Protein AF-A0A1D6K8K4-F1 (afdb_monomer_lite)

pLDDT: mean 78.19, std 20.59, range [36.72, 96.38]

Structure (mmCIF, N/CA/C/O backbone):
data_AF-A0A1D6K8K4-F1
#
_entry.id   AF-A0A1D6K8K4-F1
#
loop_
_atom_site.group_PDB
_atom_site.id
_atom_site.type_symbol
_atom_site.label_atom_id
_atom_site.label_alt_id
_atom_site.label_comp_id
_atom_site.label_asym_id
_atom_site.label_entity_id
_atom_site.label_seq_id
_atom_site.pdbx_PDB_ins_code
_atom_site.Cartn_x
_atom_site.Cartn_y
_atom_site.Cartn_z
_atom_site.occupancy
_atom_site.B_iso_or_equiv
_atom_site.auth_seq_id
_atom_site.auth_comp_id
_atom_site.auth_asym_id
_atom_site.auth_atom_id
_atom_site.pdbx_PDB_model_num
ATOM 1 N N . MET A 1 1 ? -18.335 -6.434 10.559 1.00 82.38 1 MET A N 1
ATOM 2 C CA . MET A 1 1 ? -17.703 -7.596 9.892 1.00 82.38 1 MET A CA 1
ATOM 3 C C . MET A 1 1 ? -18.244 -7.808 8.475 1.00 82.38 1 MET A C 1
ATOM 5 O O . MET A 1 1 ? -17.595 -7.364 7.543 1.00 82.38 1 MET A O 1
ATOM 9 N N . MET A 1 2 ? -19.454 -8.351 8.275 1.00 94.06 2 MET A N 1
ATOM 10 C CA . MET A 1 2 ? -19.974 -8.610 6.915 1.00 94.06 2 MET A CA 1
ATOM 11 C C . MET A 1 2 ? -20.310 -7.353 6.103 1.00 94.06 2 MET A C 1
ATOM 13 O O . MET A 1 2 ? -20.108 -7.345 4.893 1.00 94.06 2 MET A O 1
ATOM 17 N N . ALA A 1 3 ? -20.797 -6.291 6.751 1.00 95.06 3 ALA A N 1
ATOM 18 C CA . ALA A 1 3 ? -21.098 -5.029 6.072 1.00 95.06 3 ALA A CA 1
ATOM 19 C C . ALA A 1 3 ? -19.843 -4.404 5.432 1.00 95.06 3 ALA A C 1
ATOM 21 O O . ALA A 1 3 ? -19.878 -4.048 4.262 1.00 95.06 3 ALA A O 1
ATOM 22 N N . SER A 1 4 ? -18.723 -4.375 6.165 1.00 90.12 4 SER A N 1
ATOM 23 C CA . SER A 1 4 ? -17.433 -3.852 5.684 1.00 90.12 4 SER A CA 1
ATOM 24 C C . SER A 1 4 ? -16.853 -4.674 4.524 1.00 90.12 4 SER A C 1
ATOM 26 O O . SER A 1 4 ? -16.334 -4.120 3.559 1.00 90.12 4 SER A O 1
ATOM 28 N N . VAL A 1 5 ? -17.002 -6.002 4.563 1.00 91.62 5 VAL A N 1
ATOM 29 C CA . VAL A 1 5 ? -16.585 -6.867 3.448 1.00 91.62 5 VAL A CA 1
ATOM 30 C C . VAL A 1 5 ? -17.431 -6.597 2.199 1.00 91.62 5 VAL A C 1
ATOM 32 O O . VAL A 1 5 ? -16.897 -6.515 1.096 1.00 91.62 5 VAL A O 1
ATOM 35 N N . ARG A 1 6 ? -18.751 -6.423 2.354 1.00 94.62 6 ARG A N 1
ATOM 36 C CA . ARG A 1 6 ? -19.645 -6.100 1.230 1.00 94.62 6 ARG A CA 1
ATOM 37 C C . ARG A 1 6 ? -19.331 -4.736 0.623 1.00 94.62 6 ARG A C 1
ATOM 39 O O . ARG A 1 6 ? -19.256 -4.653 -0.597 1.00 94.62 6 ARG A O 1
ATOM 46 N N . SER A 1 7 ? -19.094 -3.712 1.444 1.00 93.50 7 SER A N 1
ATOM 47 C CA . SER A 1 7 ? -18.703 -2.389 0.944 1.00 93.50 7 SER A CA 1
ATOM 48 C C . SER A 1 7 ? -17.361 -2.436 0.216 1.00 93.50 7 SER A C 1
ATOM 50 O O . SER A 1 7 ? -17.214 -1.812 -0.827 1.00 93.50 7 SER A O 1
ATOM 52 N N . HIS A 1 8 ? -16.397 -3.228 0.700 1.00 90.44 8 HIS A N 1
ATOM 53 C CA . HIS A 1 8 ? -15.128 -3.417 -0.004 1.00 90.44 8 HIS A CA 1
ATOM 54 C C . HIS A 1 8 ? -15.324 -4.051 -1.391 1.00 90.44 8 HIS A C 1
ATOM 56 O O . HIS A 1 8 ? -14.762 -3.571 -2.373 1.00 90.44 8 HIS A O 1
ATOM 62 N N . TYR A 1 9 ? -16.158 -5.092 -1.499 1.00 92.88 9 TYR A N 1
ATOM 63 C CA . TYR A 1 9 ? -16.466 -5.700 -2.796 1.00 92.88 9 TYR A CA 1
ATOM 64 C C . TYR A 1 9 ? -17.214 -4.757 -3.744 1.00 92.88 9 TYR A C 1
ATOM 66 O O . TYR A 1 9 ? -16.926 -4.786 -4.936 1.00 92.88 9 TYR A O 1
ATOM 74 N N . GLN A 1 10 ? -18.119 -3.915 -3.235 1.00 94.88 10 GLN A N 1
ATOM 75 C CA . GLN A 1 10 ? -18.806 -2.898 -4.041 1.00 94.88 10 GLN A CA 1
ATOM 76 C C . GLN A 1 10 ? -17.815 -1.887 -4.623 1.00 94.88 10 GLN A C 1
ATOM 78 O O . GLN A 1 10 ? -17.794 -1.695 -5.833 1.00 94.88 10 GLN A O 1
ATOM 83 N N . LEU A 1 11 ? -16.912 -1.342 -3.801 1.00 92.44 11 LEU A N 1
ATOM 84 C CA . LEU A 1 11 ? -15.864 -0.426 -4.270 1.00 92.44 11 LEU A CA 1
ATOM 85 C C . LEU A 1 11 ? -14.943 -1.081 -5.308 1.00 92.44 11 LEU A C 1
ATOM 87 O O . LEU A 1 11 ? -14.520 -0.441 -6.267 1.00 92.44 11 LEU A O 1
ATOM 91 N N . MET A 1 12 ? -14.626 -2.370 -5.142 1.00 93.19 12 MET A N 1
ATOM 92 C CA . MET A 1 12 ? -13.862 -3.111 -6.147 1.00 93.19 12 MET A CA 1
ATOM 93 C C . MET A 1 12 ? -14.619 -3.251 -7.470 1.00 93.19 12 MET A C 1
ATOM 95 O O . MET A 1 12 ? -14.006 -3.108 -8.525 1.00 93.19 12 MET A O 1
ATOM 99 N N . GLU A 1 13 ? -15.915 -3.558 -7.417 1.00 94.50 13 GLU A N 1
ATOM 100 C CA . GLU A 1 13 ? -16.769 -3.720 -8.595 1.00 94.50 13 GLU A CA 1
ATOM 101 C C . GLU A 1 13 ? -16.951 -2.392 -9.340 1.00 94.50 13 GLU A C 1
ATOM 103 O O . GLU A 1 13 ? -16.757 -2.347 -10.553 1.00 94.50 13 GLU A O 1
ATOM 108 N N . GLU A 1 14 ? -17.197 -1.300 -8.612 1.00 95.19 14 GLU A N 1
ATOM 109 C CA . GLU A 1 14 ? -17.264 0.067 -9.144 1.00 95.19 14 GLU A CA 1
ATOM 110 C C . GLU A 1 14 ? -15.939 0.502 -9.788 1.00 95.19 14 GLU A C 1
ATOM 112 O O . GLU A 1 14 ? -15.932 1.123 -10.849 1.00 95.19 14 GLU A O 1
ATOM 117 N N . ALA A 1 15 ? -14.805 0.114 -9.198 1.00 91.12 15 ALA A N 1
ATOM 118 C CA . ALA A 1 15 ? -13.475 0.351 -9.756 1.00 91.12 15 ALA A CA 1
ATOM 119 C C . ALA A 1 15 ? -13.093 -0.627 -10.890 1.00 91.12 15 ALA A C 1
ATOM 121 O O . ALA A 1 15 ? -11.957 -0.597 -11.369 1.00 91.12 15 ALA A O 1
ATOM 122 N N . GLY A 1 16 ? -13.985 -1.543 -11.289 1.00 93.19 16 GLY A N 1
ATOM 123 C CA . GLY A 1 16 ? -13.720 -2.554 -12.318 1.00 93.19 16 GLY A CA 1
ATOM 124 C C . GLY A 1 16 ? -12.612 -3.550 -11.949 1.00 93.19 16 GLY A C 1
ATOM 125 O O . GLY A 1 16 ? -12.039 -4.201 -12.827 1.00 93.19 16 GLY A O 1
ATOM 126 N N . ARG A 1 17 ? -12.268 -3.681 -10.661 1.00 90.38 17 ARG A N 1
ATOM 127 C CA . ARG A 1 17 ? -11.177 -4.539 -10.184 1.00 90.38 17 ARG A CA 1
ATOM 128 C C . ARG A 1 17 ? -11.636 -6.000 -10.116 1.00 90.38 17 ARG A C 1
ATOM 130 O O . ARG A 1 17 ? -12.546 -6.330 -9.354 1.00 90.38 17 ARG A O 1
ATOM 137 N N . PRO A 1 18 ? -10.973 -6.931 -10.830 1.00 93.12 18 PRO A N 1
ATOM 138 C CA . PRO A 1 18 ? -11.318 -8.347 -10.759 1.00 93.12 18 PRO A CA 1
ATOM 139 C C . PRO A 1 18 ? -11.121 -8.922 -9.350 1.00 93.12 18 PRO A C 1
ATOM 141 O O . PRO A 1 18 ? -10.117 -8.627 -8.702 1.00 93.12 18 PRO A O 1
ATOM 144 N N . LYS A 1 19 ? -11.996 -9.847 -8.930 1.00 90.81 19 LYS A N 1
ATOM 145 C CA . LYS A 1 19 ? -11.969 -10.490 -7.595 1.00 90.81 19 LYS A CA 1
ATOM 146 C C . LYS A 1 19 ? -10.638 -11.161 -7.228 1.00 90.81 19 LYS A C 1
ATOM 148 O O . LYS A 1 19 ? -10.296 -11.246 -6.058 1.00 90.81 19 LYS A O 1
ATOM 153 N N . ARG A 1 20 ? -9.831 -11.591 -8.206 1.00 91.94 20 ARG A N 1
ATOM 154 C CA . ARG A 1 20 ? -8.481 -12.129 -7.931 1.00 91.94 20 ARG A CA 1
ATOM 155 C C . ARG A 1 20 ? -7.543 -11.114 -7.254 1.00 91.94 20 ARG A C 1
ATOM 157 O O . ARG A 1 20 ? -6.567 -11.518 -6.642 1.00 91.94 20 ARG A O 1
ATOM 164 N N . HIS A 1 21 ? -7.842 -9.815 -7.346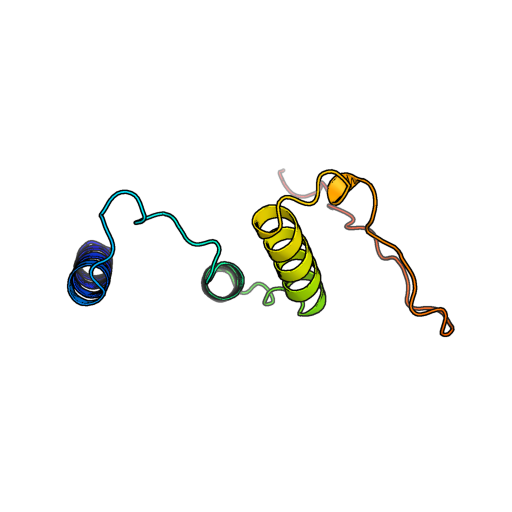 1.00 89.50 21 HIS A N 1
ATOM 165 C CA . HIS A 1 21 ? -7.065 -8.738 -6.725 1.00 89.50 21 HIS A CA 1
ATOM 166 C C . HIS A 1 21 ? -7.620 -8.281 -5.370 1.00 89.50 21 HIS A C 1
ATOM 168 O O . HIS A 1 21 ? -7.176 -7.256 -4.860 1.00 89.50 21 HIS A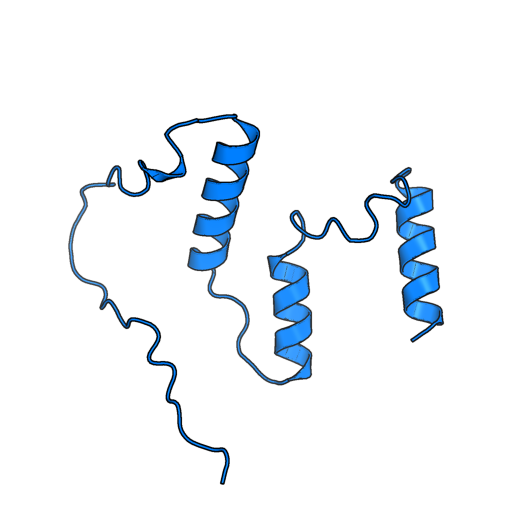 O 1
ATOM 174 N N . THR A 1 22 ? -8.568 -9.005 -4.763 1.00 89.94 22 THR A N 1
ATOM 175 C CA . THR A 1 22 ? -9.143 -8.620 -3.459 1.00 89.94 22 THR A CA 1
ATOM 176 C C . THR A 1 22 ? -8.082 -8.485 -2.367 1.00 89.94 22 THR A C 1
ATOM 178 O O . THR A 1 22 ? -8.167 -7.591 -1.535 1.00 89.94 22 THR A O 1
ATOM 181 N N . HIS A 1 23 ? -7.027 -9.299 -2.416 1.00 89.31 23 HIS A N 1
ATOM 182 C CA . HIS A 1 23 ? -5.916 -9.240 -1.459 1.00 89.31 23 HIS A CA 1
ATOM 183 C C . HIS A 1 23 ? -4.695 -8.474 -1.983 1.00 89.31 23 HIS A C 1
ATOM 185 O O . HIS A 1 23 ? -3.642 -8.478 -1.352 1.00 89.31 23 HIS A O 1
ATOM 191 N N . ALA A 1 24 ? -4.813 -7.804 -3.133 1.00 88.12 24 ALA A N 1
ATOM 192 C CA . ALA A 1 24 ? -3.742 -6.977 -3.674 1.00 88.12 24 ALA A CA 1
ATOM 193 C C . ALA A 1 24 ? -3.707 -5.640 -2.918 1.00 88.12 24 ALA A C 1
ATOM 195 O O . ALA A 1 24 ? -4.274 -4.641 -3.366 1.00 88.12 24 ALA A O 1
ATOM 196 N N . LEU A 1 25 ? -3.078 -5.664 -1.740 1.00 84.75 25 LEU A N 1
ATOM 197 C CA . LEU A 1 25 ? -2.933 -4.525 -0.831 1.00 84.75 25 LEU A CA 1
ATOM 198 C C . LEU A 1 25 ? -1.614 -3.771 -1.011 1.00 84.75 25 LEU A C 1
ATOM 200 O O . LEU A 1 25 ? -1.430 -2.762 -0.351 1.00 84.75 25 LEU A O 1
ATOM 204 N N . ALA A 1 26 ? -0.719 -4.219 -1.898 1.00 83.38 26 ALA A N 1
ATOM 205 C CA . ALA A 1 26 ? 0.613 -3.628 -2.061 1.00 83.38 26 ALA A CA 1
ATOM 206 C C . ALA A 1 26 ? 0.578 -2.100 -2.261 1.00 83.38 26 ALA A C 1
ATOM 208 O O . ALA A 1 26 ? 1.359 -1.394 -1.639 1.00 83.38 26 ALA A O 1
ATOM 209 N N . ALA A 1 27 ? -0.378 -1.589 -3.045 1.00 81.25 27 ALA A N 1
ATOM 210 C CA . ALA A 1 27 ? -0.528 -0.154 -3.304 1.00 81.25 27 ALA A CA 1
ATOM 211 C C . ALA A 1 27 ? -1.015 0.672 -2.095 1.00 81.25 27 ALA A C 1
ATOM 213 O O . ALA A 1 27 ? -0.855 1.882 -2.084 1.00 81.25 27 ALA A O 1
ATOM 214 N N . GLN A 1 28 ? -1.623 0.030 -1.097 1.00 86.19 28 GLN A N 1
ATOM 215 C CA . GLN A 1 28 ? -2.200 0.661 0.101 1.00 86.19 28 GLN A CA 1
ATOM 216 C C . GLN A 1 28 ? -1.652 0.014 1.383 1.00 86.19 28 GLN A C 1
ATOM 218 O O . GLN A 1 28 ? -2.298 0.013 2.430 1.00 86.19 28 GLN A O 1
ATOM 223 N N . TRP A 1 29 ? -0.471 -0.603 1.293 1.00 88.56 29 TRP A N 1
ATOM 224 C CA . TRP A 1 29 ? 0.113 -1.403 2.368 1.00 88.56 29 TRP A CA 1
ATOM 225 C C . TRP A 1 29 ? 0.327 -0.559 3.628 1.00 88.56 29 TRP A C 1
ATOM 227 O O . TRP A 1 29 ? -0.095 -0.962 4.711 1.00 88.56 29 TRP A O 1
ATOM 237 N N . ALA A 1 30 ? 0.915 0.630 3.478 1.00 91.25 30 ALA A N 1
ATOM 238 C CA . ALA A 1 30 ? 1.186 1.529 4.595 1.00 91.25 30 ALA A CA 1
ATOM 239 C C . ALA A 1 30 ? -0.107 1.982 5.290 1.00 91.25 30 ALA A C 1
ATOM 241 O O . ALA A 1 30 ? -0.204 1.929 6.512 1.00 91.25 30 ALA A O 1
ATOM 242 N N . GLU A 1 31 ? -1.129 2.356 4.516 1.00 91.56 31 GLU A N 1
ATOM 243 C CA . GLU A 1 31 ? -2.441 2.754 5.039 1.00 91.56 31 GLU A CA 1
ATOM 244 C C . GLU A 1 31 ? -3.115 1.608 5.798 1.00 91.56 31 GLU A C 1
ATOM 246 O O . GLU A 1 31 ? -3.629 1.802 6.900 1.00 91.56 31 GLU A O 1
ATOM 251 N N . HIS A 1 32 ? -3.056 0.393 5.246 1.00 91.12 32 HIS A N 1
ATOM 252 C CA . HIS A 1 32 ? -3.594 -0.797 5.894 1.00 91.12 32 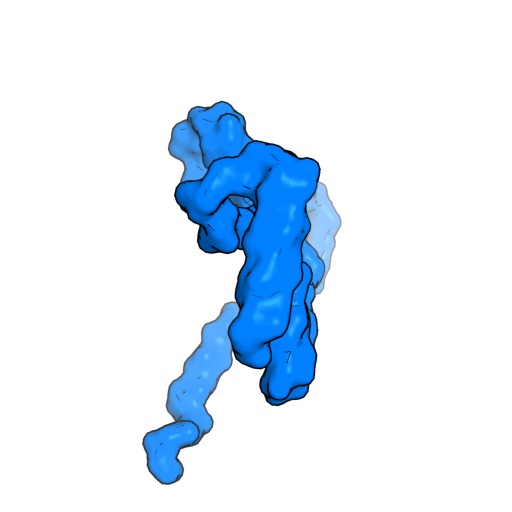HIS A CA 1
ATOM 253 C C . HIS A 1 32 ? -2.885 -1.101 7.220 1.00 91.12 32 HIS A C 1
ATOM 255 O O . HIS A 1 32 ? -3.544 -1.386 8.219 1.00 91.12 32 HIS A O 1
ATOM 261 N N . MET A 1 33 ? -1.554 -1.007 7.252 1.00 93.19 33 MET A N 1
ATOM 262 C CA . MET A 1 33 ? -0.768 -1.245 8.464 1.00 93.19 33 MET A CA 1
ATOM 263 C C . MET A 1 33 ? -0.980 -0.164 9.518 1.00 93.19 33 MET A C 1
ATOM 265 O O . MET A 1 33 ? -1.099 -0.491 10.694 1.00 93.19 33 MET A O 1
ATOM 269 N N . ASN A 1 34 ? -1.098 1.100 9.113 1.00 94.81 34 ASN A N 1
ATOM 270 C CA . ASN A 1 34 ? -1.414 2.195 10.027 1.00 94.81 34 ASN A CA 1
ATOM 271 C C . ASN A 1 34 ? -2.808 2.025 10.639 1.00 94.81 34 ASN A C 1
ATOM 273 O O . ASN A 1 34 ? -2.977 2.214 11.839 1.00 94.81 34 ASN A O 1
ATOM 277 N N . TRP A 1 35 ? -3.791 1.595 9.843 1.00 94.31 35 TRP A N 1
ATOM 278 C CA . TRP A 1 35 ? -5.128 1.272 10.346 1.00 94.31 35 TRP A CA 1
ATOM 279 C C . TRP A 1 35 ? -5.126 0.088 11.330 1.00 94.31 35 TRP A C 1
ATOM 281 O O . TRP A 1 35 ? -5.917 0.052 12.274 1.00 94.31 35 TRP A O 1
ATOM 291 N N . LEU A 1 36 ? -4.244 -0.897 11.134 1.00 94.31 36 LEU A N 1
ATOM 292 C CA . LEU A 1 36 ? -4.054 -1.981 12.101 1.00 94.31 36 LEU A CA 1
ATOM 293 C C . LEU A 1 36 ? -3.373 -1.489 13.382 1.00 94.31 36 LEU A C 1
ATOM 295 O O . LEU A 1 36 ? -3.823 -1.854 14.464 1.00 94.31 36 LEU A O 1
ATOM 299 N N . ALA A 1 37 ? -2.333 -0.661 13.267 1.00 94.75 37 ALA A N 1
ATOM 300 C CA . ALA A 1 37 ? -1.601 -0.106 14.405 1.00 94.75 37 ALA A CA 1
ATOM 301 C C . ALA A 1 37 ? -2.512 0.735 15.314 1.00 94.75 37 ALA A C 1
ATOM 303 O O . ALA A 1 37 ? -2.506 0.548 16.529 1.00 94.75 37 ALA A O 1
ATOM 304 N N . ASP A 1 38 ? -3.381 1.560 14.723 1.00 96.38 38 ASP A N 1
ATOM 305 C CA . ASP A 1 38 ? -4.374 2.366 15.446 1.00 96.38 38 ASP A CA 1
ATOM 306 C C . ASP A 1 38 ? -5.326 1.505 16.301 1.00 96.38 38 ASP A C 1
ATOM 308 O O . ASP A 1 38 ? -5.637 1.847 17.439 1.00 96.38 38 ASP A O 1
ATOM 312 N N . GLN A 1 39 ? -5.719 0.322 15.813 1.00 94.50 39 GLN A N 1
ATOM 313 C CA . GLN A 1 39 ? -6.597 -0.591 16.561 1.00 94.50 39 GLN A CA 1
ATOM 314 C C . GLN A 1 39 ? -5.939 -1.222 17.791 1.00 94.50 39 GLN A C 1
ATOM 316 O O . GLN A 1 39 ? -6.649 -1.640 18.707 1.00 94.50 39 GLN A O 1
ATOM 321 N N . VAL A 1 40 ? -4.608 -1.323 17.808 1.00 96.38 40 VAL A N 1
ATOM 322 C CA . VAL A 1 40 ? -3.842 -1.896 18.926 1.00 96.38 40 VAL A CA 1
ATOM 323 C C . VAL A 1 40 ? -3.113 -0.834 19.758 1.00 96.38 40 VAL A C 1
ATOM 325 O O . VAL A 1 40 ? -2.513 -1.177 20.772 1.00 96.38 40 VAL A O 1
ATOM 328 N N . GLY A 1 41 ? -3.204 0.446 19.378 1.00 94.38 41 GLY A N 1
ATOM 329 C CA . GLY A 1 41 ? -2.514 1.552 20.046 1.00 94.38 41 GLY A CA 1
ATOM 330 C C . GLY A 1 41 ? -1.005 1.599 19.780 1.00 94.38 41 GLY A C 1
ATOM 331 O O . GLY A 1 41 ? -0.263 2.164 20.580 1.00 94.38 41 GLY A O 1
ATOM 332 N N . GLU A 1 42 ? -0.553 0.999 18.680 1.00 94.94 42 GLU A N 1
ATOM 333 C CA . GLU A 1 42 ? 0.846 1.014 18.245 1.00 94.94 42 GLU A CA 1
ATOM 334 C C . GLU A 1 42 ? 1.122 2.229 17.341 1.00 94.94 42 GLU A C 1
ATOM 336 O O . GLU A 1 42 ? 0.204 2.757 16.702 1.00 94.94 42 GLU A O 1
ATOM 341 N N . PRO A 1 43 ? 2.378 2.703 17.257 1.00 94.31 43 PRO A N 1
ATOM 342 C CA . PRO A 1 43 ? 2.721 3.813 16.386 1.00 94.31 43 PRO A CA 1
ATOM 343 C C . PRO A 1 43 ? 2.556 3.435 14.903 1.00 94.31 43 PRO A C 1
ATOM 345 O O . PRO A 1 43 ? 2.741 2.272 14.527 1.00 94.31 43 PRO A O 1
ATOM 348 N N . PRO A 1 44 ? 2.246 4.416 14.036 1.00 93.81 44 PRO A N 1
ATOM 349 C CA . PRO A 1 44 ? 2.183 4.190 12.599 1.00 93.81 44 PRO A CA 1
ATOM 350 C C . PRO A 1 44 ? 3.553 3.786 12.042 1.00 93.81 44 PRO A C 1
ATOM 352 O O . PRO A 1 44 ? 4.602 4.039 12.639 1.00 93.81 44 PRO A O 1
ATOM 355 N N . VAL A 1 45 ? 3.538 3.181 10.858 1.00 91.50 45 VAL A N 1
ATOM 356 C CA . VAL A 1 45 ? 4.744 2.820 10.114 1.00 91.50 45 VAL A CA 1
ATOM 357 C C . VAL A 1 45 ? 5.590 4.069 9.870 1.00 91.50 45 VAL A C 1
ATOM 359 O O . VAL A 1 45 ? 5.100 5.093 9.393 1.00 91.50 45 VAL A O 1
ATOM 362 N N . GLU A 1 46 ? 6.878 3.971 10.196 1.00 92.31 46 GLU A N 1
ATOM 363 C CA . GLU A 1 46 ? 7.828 5.062 9.997 1.00 92.31 46 GLU A CA 1
ATOM 364 C C . GLU A 1 46 ? 7.950 5.419 8.502 1.00 92.31 46 GLU A C 1
ATOM 366 O O . GLU A 1 46 ? 8.080 4.509 7.677 1.00 92.31 46 GLU A O 1
ATOM 371 N N . PRO A 1 47 ? 7.982 6.714 8.128 1.00 90.06 47 PRO A N 1
ATOM 372 C CA . PRO A 1 47 ? 7.989 7.140 6.725 1.00 90.06 47 PRO A CA 1
ATOM 373 C C . PRO A 1 47 ? 9.109 6.520 5.881 1.00 90.06 47 PRO A C 1
ATOM 375 O O . PRO A 1 47 ? 8.870 6.085 4.757 1.00 90.06 47 PRO A O 1
ATOM 378 N N . TRP A 1 48 ? 10.309 6.382 6.449 1.00 88.44 48 TRP A N 1
ATOM 379 C CA . TRP A 1 48 ? 11.455 5.797 5.751 1.00 88.44 48 TRP A CA 1
ATOM 380 C C . TRP A 1 48 ? 11.222 4.326 5.356 1.00 88.44 48 TRP A C 1
ATOM 382 O O . TRP A 1 48 ? 11.723 3.875 4.328 1.00 88.44 48 TRP A O 1
ATOM 392 N N . LYS A 1 49 ? 10.421 3.566 6.122 1.00 89.25 49 LYS A N 1
ATOM 393 C CA . LYS A 1 49 ? 10.056 2.179 5.774 1.00 89.25 49 LYS A CA 1
ATOM 394 C C . LYS A 1 49 ? 9.132 2.136 4.562 1.00 89.25 49 LYS A C 1
ATOM 396 O O . LYS A 1 49 ? 9.253 1.224 3.746 1.00 89.25 49 LYS A O 1
ATOM 401 N N . CYS A 1 50 ? 8.234 3.113 4.439 1.00 89.50 50 CYS A N 1
ATOM 402 C CA . CYS A 1 50 ? 7.387 3.271 3.259 1.00 89.50 50 CYS A CA 1
ATOM 403 C C . CYS A 1 50 ? 8.241 3.598 2.029 1.00 89.50 50 CYS A C 1
ATOM 405 O O . CYS A 1 50 ? 8.115 2.925 1.014 1.00 89.50 50 CYS A O 1
ATOM 407 N N . GLU A 1 51 ? 9.187 4.533 2.151 1.00 88.38 51 GLU A N 1
ATOM 408 C CA . GLU A 1 51 ? 10.091 4.901 1.052 1.00 88.38 51 GLU A CA 1
ATOM 409 C C . GLU A 1 51 ? 10.938 3.720 0.560 1.00 88.38 51 GLU A C 1
ATOM 411 O O . GLU A 1 51 ? 11.104 3.527 -0.645 1.00 88.38 51 GLU A O 1
ATOM 416 N N . VAL 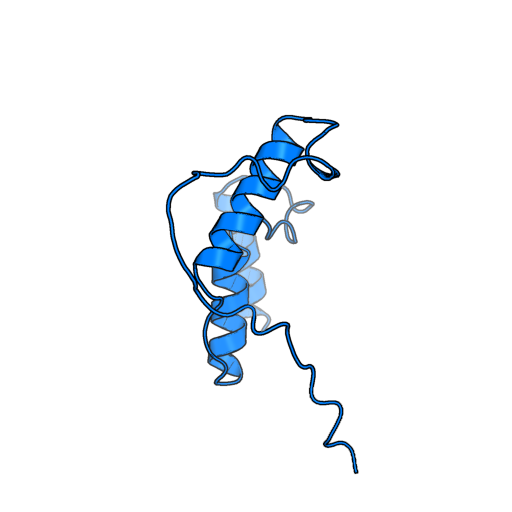A 1 52 ? 11.468 2.907 1.480 1.00 87.75 52 VAL A N 1
ATOM 417 C CA . VAL A 1 52 ? 12.213 1.692 1.123 1.00 87.75 52 VAL A CA 1
ATOM 418 C C . VAL A 1 52 ? 11.305 0.697 0.401 1.00 87.75 52 VAL A C 1
ATOM 420 O O . VAL A 1 52 ? 11.697 0.147 -0.628 1.00 87.75 52 VAL A O 1
ATOM 423 N N . PHE A 1 53 ? 10.087 0.478 0.900 1.00 87.75 53 PHE A N 1
ATOM 424 C CA . PHE A 1 53 ? 9.134 -0.430 0.267 1.00 87.75 53 PHE A CA 1
ATOM 425 C C . PHE A 1 53 ? 8.754 0.026 -1.147 1.00 87.75 53 PHE A C 1
ATOM 427 O O . PHE A 1 53 ? 8.768 -0.786 -2.072 1.00 87.75 53 PHE A O 1
ATOM 434 N N . ASP A 1 54 ? 8.489 1.319 -1.333 1.00 87.31 54 ASP A N 1
ATOM 435 C CA . ASP A 1 54 ? 8.127 1.896 -2.627 1.00 87.31 54 ASP A CA 1
ATOM 436 C C . ASP A 1 54 ? 9.275 1.787 -3.635 1.00 87.31 54 ASP A C 1
ATOM 438 O O . ASP A 1 54 ? 9.052 1.394 -4.782 1.00 87.31 54 ASP A O 1
ATOM 442 N N . LYS A 1 55 ? 10.519 2.043 -3.203 1.00 87.75 55 LYS A N 1
ATOM 443 C CA . LYS A 1 55 ? 11.719 1.836 -4.032 1.00 87.75 55 LYS A CA 1
ATOM 444 C C . LYS A 1 55 ? 11.851 0.378 -4.469 1.00 87.75 55 LYS A C 1
ATOM 446 O O . LYS A 1 55 ? 12.043 0.110 -5.652 1.00 87.75 55 LYS A O 1
ATOM 451 N N . VAL A 1 56 ? 11.699 -0.568 -3.542 1.00 87.12 56 VAL A N 1
ATOM 452 C CA . VAL A 1 56 ? 11.777 -2.006 -3.849 1.00 87.12 56 VAL A CA 1
ATOM 453 C C . VAL A 1 56 ? 10.666 -2.423 -4.812 1.00 87.12 56 VAL A C 1
ATOM 455 O O . VAL A 1 56 ? 10.927 -3.137 -5.781 1.00 87.12 56 VAL A O 1
ATOM 458 N N . LEU A 1 57 ? 9.433 -1.965 -4.583 1.00 87.00 57 LEU A N 1
ATOM 459 C CA . LEU A 1 57 ? 8.303 -2.267 -5.454 1.00 87.00 57 LEU A CA 1
ATOM 460 C C . LEU A 1 57 ? 8.525 -1.711 -6.865 1.00 87.00 57 LEU A C 1
ATOM 462 O O . LEU A 1 57 ? 8.286 -2.422 -7.841 1.00 87.00 57 LEU A O 1
ATOM 466 N N . ALA A 1 58 ? 9.029 -0.481 -6.979 1.00 87.69 58 ALA A N 1
ATOM 467 C CA . ALA A 1 58 ? 9.363 0.135 -8.257 1.00 87.69 58 ALA A CA 1
ATOM 468 C C . ALA A 1 58 ? 10.433 -0.663 -9.018 1.00 87.69 58 ALA A C 1
ATOM 470 O O . ALA A 1 58 ? 10.249 -0.936 -10.204 1.00 87.69 58 ALA A O 1
ATOM 471 N N . SER A 1 59 ? 11.499 -1.112 -8.348 1.00 88.25 59 SER A N 1
ATOM 472 C CA . SER A 1 59 ? 12.545 -1.920 -8.986 1.00 88.25 59 SER A CA 1
ATOM 473 C C . SER A 1 59 ? 12.043 -3.295 -9.440 1.00 88.25 59 SER A C 1
ATOM 475 O O . SER A 1 59 ? 12.385 -3.745 -10.534 1.00 88.25 59 SER A O 1
ATOM 477 N N . ILE A 1 60 ? 11.175 -3.944 -8.651 1.00 86.62 60 ILE A N 1
ATOM 478 C CA . ILE A 1 60 ? 10.528 -5.210 -9.041 1.00 86.62 60 ILE A CA 1
ATOM 479 C C . ILE A 1 60 ? 9.660 -5.008 -10.288 1.00 86.62 60 ILE A C 1
ATOM 481 O O . ILE A 1 60 ? 9.711 -5.816 -11.215 1.00 86.62 60 ILE A O 1
ATOM 485 N N . LEU A 1 61 ? 8.873 -3.929 -10.331 1.00 87.62 61 LEU A N 1
ATOM 486 C CA . LEU A 1 61 ? 8.031 -3.599 -11.485 1.00 87.62 61 LEU A CA 1
ATOM 487 C C . LEU A 1 61 ? 8.856 -3.221 -12.723 1.00 87.62 61 LEU A C 1
ATOM 489 O O . LEU A 1 61 ? 8.416 -3.476 -13.842 1.00 87.62 61 LEU A O 1
ATOM 493 N N . ALA A 1 62 ? 10.050 -2.660 -12.528 1.00 89.81 62 ALA A N 1
ATOM 494 C CA . ALA A 1 62 ? 11.009 -2.368 -13.588 1.00 89.81 62 ALA A CA 1
ATOM 495 C C . ALA A 1 62 ? 11.775 -3.608 -14.089 1.00 89.81 62 ALA A C 1
ATOM 497 O O . ALA A 1 62 ? 12.533 -3.487 -15.050 1.00 89.81 62 ALA A O 1
ATOM 498 N N . LEU A 1 63 ? 11.571 -4.784 -13.474 1.00 85.56 63 LEU A N 1
ATOM 499 C CA . LEU A 1 63 ? 12.308 -6.021 -13.760 1.00 85.56 63 LEU A CA 1
ATOM 500 C C . LEU A 1 63 ? 13.830 -5.849 -13.634 1.00 85.56 63 LEU A C 1
ATOM 502 O O . LEU A 1 63 ? 14.597 -6.464 -14.372 1.00 85.56 63 LEU A O 1
ATOM 506 N N . ASP A 1 64 ? 14.271 -5.013 -12.694 1.00 83.56 64 ASP A N 1
ATOM 507 C CA . ASP A 1 64 ? 15.691 -4.862 -12.402 1.00 83.56 64 ASP A CA 1
ATOM 508 C C . ASP A 1 64 ? 16.208 -6.129 -11.707 1.00 83.56 64 ASP A C 1
ATOM 510 O O . ASP A 1 64 ? 15.928 -6.363 -10.536 1.00 83.56 64 ASP A O 1
ATOM 514 N N . GLU A 1 65 ? 16.967 -6.965 -12.415 1.00 82.69 65 GLU A N 1
ATOM 515 C CA . GLU A 1 65 ? 17.534 -8.200 -11.857 1.00 82.69 65 GLU A CA 1
ATOM 516 C C . GLU A 1 65 ? 18.529 -7.932 -10.717 1.00 82.69 65 GLU A C 1
ATOM 518 O O . GLU A 1 65 ? 18.695 -8.776 -9.836 1.00 82.69 65 GLU A O 1
ATOM 523 N N . ALA A 1 66 ? 19.135 -6.741 -10.685 1.00 83.75 66 ALA A N 1
ATOM 524 C CA . ALA A 1 66 ? 20.081 -6.329 -9.656 1.00 83.75 66 ALA A CA 1
ATOM 525 C C . ALA A 1 66 ? 19.402 -5.654 -8.453 1.00 83.75 66 ALA A C 1
ATOM 527 O O . ALA A 1 66 ? 20.102 -5.239 -7.525 1.00 83.75 66 ALA A O 1
ATOM 528 N N . TYR A 1 67 ? 18.062 -5.560 -8.413 1.00 81.19 67 TYR A N 1
ATOM 529 C CA . TYR A 1 67 ? 17.358 -4.846 -7.338 1.00 81.19 67 TYR A CA 1
ATOM 530 C C . TYR A 1 67 ? 17.651 -5.409 -5.945 1.00 81.19 67 TYR A C 1
ATOM 532 O O . TYR A 1 67 ? 17.515 -4.702 -4.954 1.00 81.19 67 TYR A O 1
ATOM 540 N N . ARG A 1 68 ? 18.008 -6.696 -5.847 1.00 82.62 68 ARG A N 1
ATOM 541 C CA . ARG A 1 68 ? 18.359 -7.343 -4.573 1.00 82.62 68 ARG A CA 1
ATOM 542 C C . ARG A 1 68 ? 19.762 -6.989 -4.102 1.00 82.62 68 ARG A C 1
ATOM 544 O O . ARG A 1 68 ? 19.994 -6.976 -2.900 1.00 82.62 68 ARG A O 1
ATOM 551 N N . ASP A 1 69 ? 20.654 -6.691 -5.039 1.00 85.38 69 ASP A N 1
ATOM 552 C CA . ASP A 1 69 ? 22.071 -6.456 -4.774 1.00 85.38 69 ASP A CA 1
ATOM 553 C C . ASP A 1 69 ? 22.390 -4.956 -4.661 1.00 85.38 69 ASP A C 1
ATOM 555 O O . ASP A 1 69 ? 23.362 -4.568 -4.019 1.00 85.38 69 ASP A O 1
ATOM 559 N N . ARG A 1 70 ? 21.565 -4.090 -5.267 1.00 71.50 70 ARG A N 1
ATOM 560 C CA . ARG A 1 70 ? 21.769 -2.638 -5.319 1.00 71.50 70 ARG A CA 1
ATOM 561 C C . ARG A 1 70 ? 20.754 -1.901 -4.446 1.00 71.50 70 ARG A C 1
ATOM 563 O O . ARG A 1 70 ? 19.690 -1.514 -4.917 1.00 71.50 70 ARG A O 1
ATOM 570 N N . TRP A 1 71 ? 21.096 -1.712 -3.173 1.00 67.31 71 TRP A N 1
ATOM 571 C CA . TRP A 1 71 ? 20.278 -0.959 -2.204 1.00 67.31 71 TRP A CA 1
ATOM 572 C C . TRP A 1 71 ? 20.926 0.370 -1.781 1.00 67.31 71 TRP A C 1
ATOM 574 O O . TRP A 1 71 ? 20.215 1.328 -1.489 1.00 67.31 71 TRP A O 1
ATOM 584 N N . GLU A 1 72 ? 22.260 0.450 -1.820 1.00 60.56 72 GLU A N 1
ATOM 585 C CA . GLU A 1 72 ? 23.069 1.574 -1.329 1.00 60.56 72 GLU A CA 1
ATOM 586 C C . GLU A 1 72 ? 23.958 2.147 -2.446 1.00 60.56 72 GLU A C 1
ATOM 588 O O . GLU A 1 72 ? 25.160 1.912 -2.489 1.00 60.56 72 GLU A O 1
ATOM 593 N N . GLN A 1 73 ? 23.388 2.885 -3.398 1.00 54.53 73 GLN A N 1
ATOM 594 C CA . GLN A 1 73 ? 24.195 3.891 -4.098 1.00 54.53 73 GLN A CA 1
ATOM 595 C C . GLN A 1 73 ? 23.879 5.227 -3.430 1.00 54.53 73 GLN A C 1
ATOM 597 O O . GLN A 1 73 ? 22.808 5.791 -3.641 1.00 54.53 73 GLN A O 1
ATOM 602 N N . GLU A 1 74 ? 24.772 5.609 -2.518 1.00 53.88 74 GLU A N 1
ATOM 603 C CA . GLU A 1 74 ? 24.686 6.718 -1.568 1.00 53.88 74 GLU A CA 1
ATOM 604 C C . GLU A 1 74 ? 24.373 8.068 -2.239 1.00 53.88 74 GLU A C 1
ATOM 606 O O . GLU A 1 74 ? 24.978 8.429 -3.250 1.00 53.88 74 GLU A O 1
ATOM 611 N N . GLU A 1 75 ? 23.510 8.879 -1.612 1.00 45.41 75 GLU A N 1
ATOM 612 C CA . GLU A 1 75 ? 23.866 10.295 -1.496 1.00 45.41 75 GLU A CA 1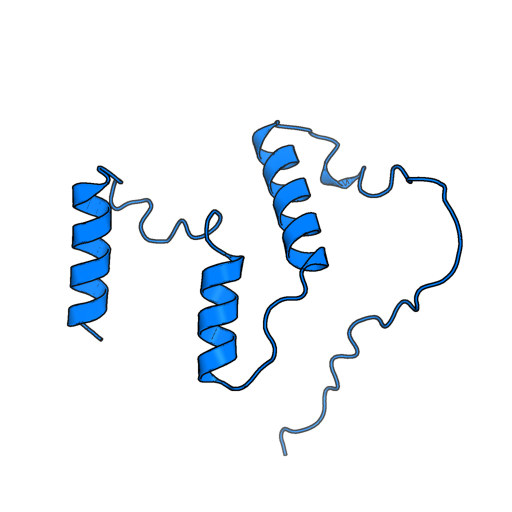
ATOM 613 C C . GLU A 1 75 ? 24.958 10.377 -0.431 1.00 45.41 75 GLU A C 1
ATOM 615 O O . GLU A 1 75 ? 24.707 10.345 0.774 1.00 45.41 75 GLU A O 1
ATOM 620 N N . ASP A 1 76 ? 26.191 10.403 -0.915 1.00 45.41 76 ASP A N 1
ATOM 621 C CA . ASP A 1 76 ? 27.396 10.631 -0.137 1.00 45.41 76 ASP A CA 1
ATOM 622 C C . ASP A 1 76 ? 27.322 12.063 0.434 1.00 45.41 76 ASP A C 1
ATOM 624 O O . ASP A 1 76 ? 27.533 13.052 -0.275 1.00 45.41 76 ASP A O 1
ATOM 628 N N . GLY A 1 77 ? 26.887 12.194 1.694 1.00 41.03 77 GLY A N 1
ATOM 629 C CA . GLY A 1 77 ? 26.403 13.481 2.204 1.00 41.03 77 GLY A CA 1
ATOM 630 C C . GLY A 1 77 ? 26.280 13.650 3.719 1.00 41.03 77 GLY A C 1
ATOM 631 O O . GLY A 1 77 ? 25.540 14.521 4.156 1.00 41.03 77 GLY A O 1
ATOM 632 N N . GLY A 1 78 ? 27.024 12.888 4.527 1.00 39.03 78 GLY A N 1
ATOM 633 C CA . GLY A 1 78 ? 27.415 13.330 5.873 1.00 39.03 78 GLY A CA 1
ATOM 634 C C . GLY A 1 78 ? 26.527 12.945 7.073 1.00 39.03 78 GLY A C 1
ATOM 635 O O . GLY A 1 78 ? 25.450 13.479 7.297 1.00 39.03 78 GLY A O 1
ATOM 636 N N . SER A 1 79 ? 27.144 12.158 7.959 1.00 38.59 79 SER A N 1
ATOM 637 C CA . SER A 1 79 ? 27.014 12.178 9.428 1.00 38.59 79 SER A CA 1
ATOM 638 C C . SER A 1 79 ? 25.736 11.641 10.104 1.00 38.59 79 SER A C 1
ATOM 640 O O . SER A 1 79 ? 24.778 12.353 10.377 1.00 38.59 79 SER A O 1
ATOM 642 N N . SER A 1 80 ? 25.883 10.404 10.595 1.00 43.88 80 SER A N 1
ATOM 643 C CA . SER A 1 80 ? 25.473 9.928 11.930 1.00 43.88 80 SER A CA 1
ATOM 644 C C . SER A 1 80 ? 24.001 10.081 12.350 1.00 43.88 80 SER A C 1
ATOM 646 O O . SER A 1 80 ? 23.637 11.002 13.080 1.00 43.88 80 SER A O 1
ATOM 648 N N . GLY A 1 81 ? 23.202 9.059 12.046 1.00 38.84 81 GLY A N 1
ATOM 649 C CA . GLY A 1 81 ? 21.934 8.768 12.716 1.00 38.84 81 GLY A CA 1
ATOM 650 C C . GLY A 1 81 ? 21.854 7.281 13.058 1.00 38.84 81 GLY A C 1
ATOM 651 O O . GLY A 1 81 ? 21.515 6.471 12.211 1.00 38.84 81 GLY A O 1
ATOM 652 N N . HIS A 1 82 ? 22.273 6.946 14.278 1.00 37.84 82 HIS A N 1
ATOM 653 C CA . HIS A 1 82 ? 22.105 5.688 15.019 1.00 37.84 82 HIS A CA 1
ATOM 654 C C . HIS A 1 82 ? 21.343 4.538 14.312 1.00 37.84 82 HIS A C 1
ATOM 656 O O . HIS A 1 82 ? 20.121 4.562 14.192 1.00 37.84 82 HIS A O 1
ATOM 662 N N . GLN A 1 83 ? 22.063 3.472 13.939 1.00 46.91 83 GLN A N 1
ATOM 663 C CA . GLN A 1 83 ? 21.457 2.168 13.664 1.00 46.91 83 GLN A CA 1
ATOM 664 C C . GLN A 1 83 ? 20.951 1.575 14.984 1.00 46.91 83 GLN A C 1
ATOM 666 O O . GLN A 1 83 ? 21.700 0.907 15.697 1.00 46.91 83 GLN A O 1
ATOM 671 N N . GLU A 1 84 ? 19.686 1.791 15.327 1.00 39.66 84 GLU A N 1
ATOM 672 C CA . GLU A 1 84 ? 19.025 0.941 16.313 1.00 39.66 84 GLU A CA 1
ATOM 673 C C . GLU A 1 84 ? 18.366 -0.215 15.562 1.00 39.66 84 GLU A C 1
ATOM 675 O O . GLU A 1 84 ? 17.209 -0.170 15.147 1.00 39.66 84 GLU A O 1
ATOM 680 N N . GLY A 1 85 ? 19.165 -1.259 15.315 1.00 39.28 85 GLY A N 1
ATOM 681 C CA . GLY A 1 85 ? 18.650 -2.535 14.841 1.00 39.28 85 GLY A CA 1
ATOM 682 C C . GLY A 1 85 ? 17.520 -2.992 15.760 1.00 39.28 85 GLY A C 1
ATOM 683 O O . GLY A 1 85 ? 17.635 -2.892 16.983 1.00 39.28 85 GLY A O 1
ATOM 684 N N . ILE A 1 86 ? 16.428 -3.471 15.163 1.00 45.19 86 ILE A N 1
ATOM 685 C CA . ILE A 1 86 ? 15.238 -3.956 15.864 1.00 45.19 86 ILE A CA 1
ATOM 686 C C . ILE A 1 86 ? 15.674 -4.990 16.913 1.00 45.19 86 ILE A C 1
ATOM 688 O O . ILE A 1 86 ? 15.886 -6.166 16.614 1.00 45.19 86 ILE A O 1
ATOM 692 N N . ARG A 1 87 ? 15.801 -4.562 18.172 1.00 37.69 87 ARG A N 1
ATOM 693 C CA . ARG A 1 87 ? 15.873 -5.468 19.315 1.00 37.69 87 ARG A CA 1
ATOM 694 C C . ARG A 1 87 ? 14.461 -5.977 19.539 1.00 37.69 87 ARG A C 1
ATOM 696 O O . ARG A 1 87 ? 13.704 -5.391 20.308 1.00 37.69 87 ARG A O 1
ATOM 703 N N . ILE A 1 88 ? 14.107 -7.080 18.885 1.00 46.75 88 ILE A N 1
ATOM 704 C CA . ILE A 1 88 ? 12.972 -7.889 19.328 1.00 46.75 88 ILE A CA 1
ATOM 705 C C . ILE A 1 88 ? 13.338 -8.369 20.736 1.00 46.75 88 ILE A C 1
ATOM 707 O O . ILE A 1 88 ? 14.106 -9.317 20.905 1.00 46.75 88 ILE A O 1
ATOM 711 N N . ARG A 1 89 ? 12.856 -7.672 21.772 1.00 39.03 89 ARG A N 1
ATOM 712 C CA . ARG A 1 89 ? 12.940 -8.168 23.144 1.00 39.03 89 ARG A CA 1
ATOM 713 C C . ARG A 1 89 ? 12.041 -9.395 23.223 1.00 39.03 89 ARG A C 1
ATOM 715 O O . ARG A 1 89 ? 10.836 -9.285 23.416 1.00 39.03 89 ARG A O 1
ATOM 722 N N . ALA A 1 90 ? 12.637 -10.573 23.085 1.00 40.69 90 ALA A N 1
ATOM 723 C CA . ALA A 1 90 ? 12.023 -11.819 23.508 1.00 40.69 90 ALA A CA 1
ATOM 724 C C . ALA A 1 90 ? 11.923 -11.814 25.043 1.00 40.69 90 ALA A C 1
ATOM 726 O O . ALA A 1 90 ? 12.809 -12.319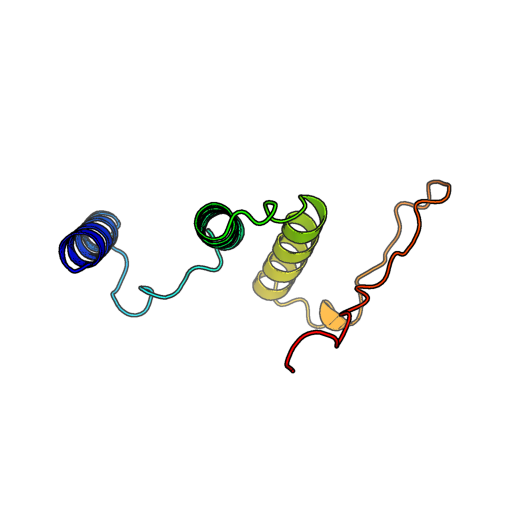 25.725 1.00 40.69 90 ALA A O 1
ATOM 727 N N . SER A 1 91 ? 10.904 -11.160 25.604 1.00 40.34 91 SER A N 1
ATOM 728 C CA . SER A 1 91 ? 10.500 -11.306 27.011 1.00 40.34 91 SER A CA 1
ATOM 729 C C . SER A 1 91 ? 9.151 -10.635 27.260 1.00 40.34 91 SER A C 1
ATOM 731 O O . SER A 1 91 ? 9.104 -9.448 27.559 1.00 40.34 91 SER A O 1
ATOM 733 N N . SER A 1 92 ? 8.069 -11.405 27.132 1.00 36.72 92 SER A N 1
ATOM 734 C CA . SER A 1 92 ? 7.028 -11.551 28.167 1.00 36.72 92 SER A CA 1
ATOM 735 C C . SER A 1 92 ? 5.946 -12.516 27.658 1.00 36.72 92 SER A C 1
ATOM 737 O O . SER A 1 92 ? 4.870 -12.124 27.223 1.00 36.72 92 SER A O 1
ATOM 739 N N . ILE A 1 93 ? 6.275 -13.809 27.658 1.00 46.31 93 ILE A N 1
ATOM 740 C CA . ILE A 1 93 ? 5.297 -14.889 27.826 1.00 46.31 93 ILE A CA 1
ATOM 741 C C . ILE A 1 93 ? 5.878 -15.774 28.925 1.00 46.31 93 ILE A C 1
ATOM 743 O O . ILE A 1 93 ? 6.659 -16.681 28.645 1.00 46.31 93 ILE A O 1
ATOM 747 N N . MET A 1 94 ? 5.587 -15.395 30.168 1.00 38.03 94 MET A N 1
ATOM 748 C CA . MET A 1 94 ? 5.283 -16.240 31.332 1.00 38.03 94 MET A CA 1
ATOM 749 C C . MET A 1 94 ? 5.087 -15.345 32.550 1.00 38.03 94 MET A C 1
ATOM 751 O O . MET A 1 94 ? 5.967 -14.489 32.795 1.00 38.03 94 MET A O 1
#

Foldseek 3Di:
DVVVVVVLVVVCVVVVHDPVCSVVCLVVVQVVQQVVCVVVVHHGDDVVVVVLSVQLVVCVVVVPPCSVVDDDPDPPDDDDDDDPDDPPPPDDDD

Radius of gyration: 18.6 Å; chains: 1; bounding box: 48×30×45 Å

Secondary structure (DSSP, 8-state):
-HHHHHHHHHHHHHTT--GGGTT--GGGHHHHHHHHHHHHTPPPPPHHHHHHHHHHHHHHHTT-TTTTT-------------------------

Sequence (94 aa):
MMASVRSHYQLMEEAGRPKRHTHALAAQWAEHMNWLADQVGEPPVEPWKCEVFDKVLASILALDEAYRDRWEQEEDGGSSGHQEGIRIRASSIM

Organism: Zea mays (NCBI:txid4577)